Protein AF-A0A1M5GKL5-F1 (afdb_monomer_lite)

InterPro domains:
  IPR010982 Lambda repressor-like, DNA-binding domain superfamily [G3DSA:1.10.260.40] (1-125)

pLDDT: mean 84.44, std 16.19, range [43.72, 96.56]

Radius of gyration: 19.24 Å; chains: 1; bounding box: 27×35×68 Å

Organism: NCBI:txid1206085

Structure (mmCIF, N/CA/C/O backbone):
data_AF-A0A1M5GKL5-F1
#
_entry.id   AF-A0A1M5GKL5-F1
#
loop_
_atom_site.group_PDB
_atom_site.id
_atom_site.type_symbol
_atom_site.label_atom_id
_atom_site.label_alt_id
_atom_site.label_comp_id
_atom_site.label_asym_id
_atom_site.label_entity_id
_atom_site.label_seq_id
_atom_site.pdbx_PDB_ins_code
_atom_site.Cartn_x
_atom_site.Cartn_y
_atom_site.Cartn_z
_atom_site.occupancy
_atom_site.B_iso_or_equiv
_atom_site.auth_seq_id
_atom_site.auth_comp_id
_atom_site.auth_asym_id
_atom_site.auth_atom_id
_atom_site.pdbx_PDB_model_num
ATOM 1 N N . MET A 1 1 ? 6.954 12.426 14.383 1.00 71.94 1 MET A N 1
ATOM 2 C CA . MET A 1 1 ? 6.042 11.355 13.930 1.00 71.94 1 MET A CA 1
ATOM 3 C C . MET A 1 1 ? 6.285 11.203 12.430 1.00 71.94 1 MET A C 1
ATOM 5 O O . MET A 1 1 ? 6.638 12.202 11.818 1.00 71.94 1 MET A O 1
ATOM 9 N N . SER A 1 2 ? 6.278 9.993 11.863 1.00 92.00 2 SER A N 1
ATOM 10 C CA . SER A 1 2 ? 6.533 9.812 10.421 1.00 92.00 2 SER A CA 1
ATOM 11 C C . SER A 1 2 ? 5.285 10.185 9.609 1.00 92.00 2 SER A C 1
ATOM 13 O O . SER A 1 2 ? 4.167 10.043 10.110 1.00 92.00 2 SER A O 1
ATOM 15 N N . ALA A 1 3 ? 5.459 10.588 8.345 1.00 93.69 3 ALA A N 1
ATOM 16 C CA . ALA A 1 3 ? 4.332 10.850 7.442 1.00 93.69 3 ALA A CA 1
ATOM 17 C C . ALA A 1 3 ? 3.422 9.614 7.288 1.00 93.69 3 ALA A C 1
ATOM 19 O O . ALA A 1 3 ? 2.198 9.734 7.225 1.00 93.69 3 ALA A O 1
ATOM 20 N N . LEU A 1 4 ? 4.007 8.410 7.299 1.00 94.38 4 LEU A N 1
ATOM 21 C CA . LEU A 1 4 ? 3.264 7.152 7.290 1.00 94.38 4 LEU A CA 1
ATOM 22 C C . LEU A 1 4 ? 2.386 6.975 8.537 1.00 94.38 4 LEU A C 1
ATOM 24 O O . LEU A 1 4 ? 1.213 6.630 8.413 1.00 94.38 4 LEU A O 1
ATOM 28 N N . SER A 1 5 ? 2.916 7.223 9.734 1.00 94.81 5 SER A N 1
ATOM 29 C CA . SER A 1 5 ? 2.139 7.112 10.973 1.00 94.81 5 SER A CA 1
ATOM 30 C C . SER A 1 5 ? 1.031 8.146 11.073 1.00 94.81 5 SER A C 1
ATOM 32 O O . SER A 1 5 ? -0.045 7.830 11.581 1.00 94.81 5 SER A O 1
ATOM 34 N N . GLU A 1 6 ? 1.264 9.359 10.576 1.00 95.44 6 GLU A N 1
ATOM 35 C CA . GLU A 1 6 ? 0.239 10.401 10.497 1.00 95.44 6 GLU A CA 1
ATOM 36 C C . GLU A 1 6 ? -0.887 9.998 9.538 1.00 95.44 6 GLU A C 1
ATOM 38 O O . GLU A 1 6 ? -2.063 10.104 9.894 1.00 95.44 6 GLU A O 1
ATOM 43 N N . LEU A 1 7 ? -0.547 9.447 8.366 1.00 96.12 7 LEU A N 1
ATOM 44 C CA . LEU A 1 7 ? -1.520 8.919 7.407 1.00 96.12 7 LEU A CA 1
ATOM 45 C C . LEU A 1 7 ? -2.357 7.786 8.017 1.00 96.12 7 LEU A C 1
ATOM 47 O O . LEU A 1 7 ? -3.584 7.818 7.934 1.00 96.12 7 LEU A O 1
ATOM 51 N N . ILE A 1 8 ? -1.706 6.814 8.661 1.00 94.62 8 ILE A N 1
ATOM 52 C CA . ILE A 1 8 ? -2.373 5.684 9.326 1.00 94.62 8 ILE A CA 1
ATOM 53 C C . ILE A 1 8 ? -3.296 6.181 10.441 1.00 94.62 8 ILE A C 1
ATOM 55 O O . ILE A 1 8 ? -4.437 5.736 10.539 1.00 94.62 8 ILE A O 1
ATOM 59 N N . SER A 1 9 ? -2.828 7.114 11.271 1.00 93.56 9 SER A N 1
ATOM 60 C CA . SER A 1 9 ? -3.621 7.660 12.378 1.00 93.56 9 SER A CA 1
ATOM 61 C C . SER A 1 9 ? -4.829 8.448 11.875 1.00 93.56 9 SER A C 1
ATOM 63 O O . SER A 1 9 ? -5.907 8.340 12.448 1.00 93.56 9 SER A O 1
ATOM 65 N N . THR A 1 10 ? -4.667 9.191 10.778 1.00 93.88 10 THR A N 1
ATOM 66 C CA . THR A 1 10 ? -5.751 9.953 10.140 1.00 93.88 10 THR A CA 1
ATOM 67 C C . THR A 1 10 ? -6.798 9.033 9.510 1.00 93.88 10 THR A C 1
ATOM 69 O O . THR A 1 10 ? -7.992 9.304 9.600 1.00 93.88 10 THR A O 1
ATOM 72 N N . ALA A 1 11 ? -6.365 7.937 8.884 1.00 93.69 11 ALA A N 1
ATOM 73 C CA . ALA A 1 11 ? -7.255 6.953 8.273 1.00 93.69 11 ALA A CA 1
ATOM 74 C C . ALA A 1 11 ? -7.969 6.060 9.302 1.00 93.69 11 ALA A C 1
ATOM 76 O O . ALA A 1 11 ? -9.059 5.562 9.034 1.00 93.69 11 ALA A O 1
ATOM 77 N N . ASN A 1 12 ? -7.392 5.875 10.493 1.00 93.38 12 ASN A N 1
ATOM 78 C CA . ASN A 1 12 ? -7.986 5.104 11.584 1.00 93.38 12 ASN A CA 1
ATOM 79 C C . ASN A 1 12 ? -9.091 5.891 12.320 1.00 93.38 12 ASN A C 1
ATOM 81 O O . ASN A 1 12 ? -8.994 6.168 13.518 1.00 93.38 12 ASN A O 1
ATOM 85 N N . THR A 1 13 ? -10.148 6.259 11.597 1.00 89.38 13 THR A N 1
ATOM 86 C CA . THR A 1 13 ? -11.281 7.059 12.098 1.00 89.38 13 THR A CA 1
ATOM 87 C C . THR A 1 13 ? -12.023 6.384 13.252 1.00 89.38 13 THR A C 1
ATOM 89 O O . THR A 1 13 ? -12.477 7.057 14.174 1.00 89.38 13 THR A O 1
ATOM 92 N N . GLU A 1 14 ? -12.083 5.052 13.246 1.00 89.19 14 GLU A N 1
ATOM 93 C CA . GLU A 1 14 ? -12.696 4.232 14.298 1.00 89.19 14 GLU A CA 1
ATOM 94 C C . GLU A 1 14 ? -11.803 4.055 15.542 1.00 89.19 14 GLU A C 1
ATOM 96 O O . GLU A 1 14 ? -12.184 3.352 16.478 1.00 89.19 14 GLU A O 1
ATOM 101 N N . GLN A 1 15 ? -10.610 4.666 15.568 1.00 90.44 15 GLN A N 1
ATOM 102 C CA . GLN A 1 15 ? -9.630 4.535 16.653 1.00 90.44 15 GLN A CA 1
ATOM 103 C C . GLN A 1 15 ? -9.350 3.074 17.031 1.00 90.44 15 GLN A C 1
ATOM 105 O O . GLN A 1 15 ? -9.199 2.714 18.204 1.00 90.44 15 GLN A O 1
ATOM 110 N N . LEU A 1 16 ? -9.263 2.206 16.020 1.00 92.00 16 LEU A N 1
ATOM 111 C CA . LEU A 1 16 ? -8.990 0.794 16.214 1.00 92.00 16 LEU A CA 1
ATOM 112 C C . LEU A 1 16 ? -7.676 0.612 16.970 1.00 92.00 16 LEU A C 1
ATOM 114 O O . LEU A 1 16 ? -6.641 1.191 16.628 1.00 92.00 16 LEU A O 1
ATOM 118 N N . SER A 1 17 ? -7.715 -0.248 17.986 1.00 95.25 17 SER A N 1
ATOM 119 C CA . SER A 1 17 ? -6.511 -0.645 18.705 1.00 95.25 17 SER A CA 1
ATOM 120 C C . SER A 1 17 ? -5.569 -1.438 17.793 1.00 95.25 17 SER A C 1
ATOM 122 O O . SER A 1 17 ? -6.003 -2.112 16.856 1.00 95.25 17 SER A O 1
ATOM 124 N N . ALA A 1 18 ? -4.277 -1.465 18.128 1.00 94.44 18 ALA A N 1
ATOM 125 C CA . ALA A 1 18 ? -3.299 -2.291 17.417 1.00 94.44 18 ALA A CA 1
ATOM 126 C C . ALA A 1 18 ? -3.698 -3.781 17.359 1.00 94.44 18 ALA A C 1
ATOM 128 O O . ALA A 1 18 ? -3.473 -4.455 16.354 1.00 94.44 18 ALA A O 1
ATOM 129 N N . ARG A 1 19 ? -4.339 -4.292 18.421 1.00 95.56 19 ARG A N 1
ATOM 130 C CA . ARG A 1 19 ? -4.871 -5.664 18.467 1.00 95.56 19 ARG A CA 1
ATOM 131 C C . ARG A 1 19 ? -6.046 -5.845 17.509 1.00 95.56 19 ARG A C 1
ATOM 133 O O . ARG A 1 19 ? -6.119 -6.868 16.837 1.00 95.56 19 ARG A O 1
ATOM 140 N N . SER A 1 20 ? -6.934 -4.855 17.426 1.00 96.25 20 SER A N 1
ATOM 141 C CA . SER A 1 20 ? -8.070 -4.865 16.499 1.00 96.25 20 SER A CA 1
ATOM 142 C C . SER A 1 20 ? -7.596 -4.859 15.046 1.00 96.25 20 SER A C 1
ATOM 144 O O . SER A 1 20 ? -8.054 -5.687 14.265 1.00 96.25 20 SER A O 1
ATOM 146 N N . ILE A 1 21 ? -6.625 -4.004 14.708 1.00 95.25 21 ILE A N 1
ATOM 147 C CA . ILE A 1 21 ? -6.021 -3.933 13.367 1.00 95.25 21 ILE A CA 1
ATOM 148 C C . ILE A 1 21 ? -5.343 -5.256 13.005 1.00 95.25 21 ILE A C 1
ATOM 150 O O . ILE A 1 21 ? -5.601 -5.812 11.942 1.00 95.25 21 ILE A O 1
ATOM 154 N N . SER A 1 22 ? -4.524 -5.802 13.906 1.00 96.50 22 SER A N 1
ATOM 155 C CA . SER A 1 22 ? -3.857 -7.091 13.693 1.00 96.50 22 SER A CA 1
ATOM 156 C C . SER A 1 22 ? -4.859 -8.227 13.475 1.00 96.50 22 SER A C 1
ATOM 158 O O . SER A 1 22 ? -4.730 -8.985 12.515 1.00 96.50 22 SER A O 1
ATOM 160 N N . ARG A 1 23 ? -5.909 -8.312 14.299 1.00 96.56 23 ARG A N 1
ATOM 161 C CA . ARG A 1 23 ? -6.963 -9.321 14.139 1.00 96.56 23 ARG A CA 1
ATOM 162 C C . ARG A 1 23 ? -7.702 -9.156 12.810 1.00 96.56 23 ARG A C 1
ATOM 164 O O . ARG A 1 23 ? -7.958 -10.141 12.124 1.00 96.56 23 ARG A O 1
ATOM 171 N N . ALA A 1 24 ? -8.033 -7.922 12.440 1.00 95.75 24 ALA A N 1
ATOM 172 C CA . ALA A 1 24 ? -8.698 -7.601 11.182 1.00 95.75 24 ALA A CA 1
ATOM 173 C C . ALA A 1 24 ? -7.836 -7.959 9.959 1.00 95.75 24 ALA A C 1
ATOM 175 O O . ALA A 1 24 ? -8.377 -8.419 8.953 1.00 95.75 24 ALA A O 1
ATOM 176 N N . ALA A 1 25 ? -6.515 -7.793 10.055 1.00 95.62 25 ALA A N 1
ATOM 177 C CA . ALA A 1 25 ? -5.556 -8.196 9.031 1.00 95.62 25 ALA A CA 1
ATOM 178 C C . ALA A 1 25 ? -5.470 -9.727 8.912 1.00 95.62 25 ALA A C 1
ATOM 180 O O . ALA A 1 25 ? -5.548 -10.265 7.810 1.00 95.62 25 ALA A O 1
ATOM 181 N N . GLN A 1 26 ? -5.389 -10.437 10.041 1.00 95.69 26 GLN A N 1
ATOM 182 C CA . GLN A 1 26 ? -5.344 -11.904 10.079 1.00 95.69 26 GLN A CA 1
ATOM 183 C C . GLN A 1 26 ? -6.611 -12.543 9.506 1.00 95.69 26 GLN A C 1
ATOM 185 O O . GLN A 1 26 ? -6.520 -13.493 8.732 1.00 95.69 26 GLN A O 1
ATOM 190 N N . LEU A 1 27 ? -7.790 -11.986 9.809 1.00 94.75 27 LEU A N 1
ATOM 191 C CA . LEU A 1 27 ? -9.060 -12.428 9.216 1.00 94.75 27 LEU A CA 1
ATOM 192 C C . LEU A 1 27 ? -9.093 -12.271 7.687 1.00 94.75 27 LEU A C 1
ATOM 194 O O . LEU A 1 27 ? -9.810 -13.005 7.016 1.00 94.75 27 LEU A O 1
ATOM 198 N N . ARG A 1 28 ? -8.304 -11.339 7.142 1.00 94.62 28 ARG A N 1
ATOM 199 C CA . ARG A 1 28 ? -8.133 -11.106 5.701 1.00 94.62 28 ARG A CA 1
ATOM 200 C C . ARG A 1 28 ? -6.950 -11.881 5.096 1.00 94.62 28 ARG A C 1
ATOM 202 O O . ARG A 1 28 ? -6.649 -11.700 3.924 1.00 94.62 28 ARG A O 1
ATOM 209 N N . GLY A 1 29 ? -6.290 -12.753 5.865 1.00 93.50 29 GLY A N 1
ATOM 210 C CA . GLY A 1 29 ? -5.191 -13.603 5.392 1.00 93.50 29 GLY A CA 1
ATOM 211 C C . GLY A 1 29 ? -3.787 -12.998 5.506 1.00 93.50 29 GLY A C 1
ATOM 212 O O . GLY A 1 29 ? -2.838 -13.580 4.983 1.00 93.50 29 GLY A O 1
ATOM 213 N N . HIS A 1 30 ? -3.624 -11.866 6.197 1.00 94.62 30 HIS A N 1
ATOM 214 C CA . HIS A 1 30 ? -2.321 -11.217 6.392 1.00 94.62 30 HIS A CA 1
ATOM 215 C C . HIS A 1 30 ? -1.643 -11.630 7.702 1.00 94.62 30 HIS A C 1
ATOM 217 O O . HIS A 1 30 ? -2.293 -11.837 8.724 1.00 94.62 30 HIS A O 1
ATOM 223 N N . THR A 1 31 ? -0.310 -11.654 7.725 1.00 91.81 31 THR A N 1
ATOM 224 C CA . THR A 1 31 ? 0.494 -12.032 8.906 1.00 91.81 31 THR A CA 1
ATOM 225 C C . THR A 1 31 ? 0.908 -10.831 9.771 1.00 91.81 31 THR A C 1
ATOM 227 O O . THR A 1 31 ? 2.022 -10.785 10.292 1.00 91.81 31 THR A O 1
ATOM 230 N N . LEU A 1 32 ? 0.041 -9.823 9.918 1.00 92.62 32 LEU A N 1
ATOM 231 C CA . LEU A 1 32 ? 0.346 -8.616 10.695 1.00 92.62 32 LEU A CA 1
ATOM 232 C C . LEU A 1 32 ? 0.202 -8.864 12.207 1.00 92.62 32 LEU A C 1
ATOM 234 O O . LEU A 1 32 ? -0.895 -9.114 12.715 1.00 92.62 32 LEU A O 1
ATOM 238 N N . ASN A 1 33 ? 1.307 -8.744 12.946 1.00 92.38 33 ASN A N 1
ATOM 239 C CA . ASN A 1 33 ? 1.316 -8.841 14.408 1.00 92.38 33 ASN A CA 1
ATOM 240 C C . ASN A 1 33 ? 0.857 -7.523 15.069 1.00 92.38 33 ASN A C 1
ATOM 242 O O . ASN A 1 33 ? 1.108 -6.428 14.562 1.00 92.38 33 ASN A O 1
ATOM 246 N N . HIS A 1 34 ? 0.226 -7.627 16.239 1.00 93.75 34 HIS A N 1
ATOM 247 C CA . HIS A 1 34 ? -0.217 -6.500 17.055 1.00 93.75 34 HIS A CA 1
ATOM 248 C C . HIS A 1 34 ? 0.930 -5.579 17.488 1.00 93.75 34 HIS A C 1
ATOM 250 O O . HIS A 1 34 ? 0.736 -4.366 17.516 1.00 93.75 34 HIS A O 1
ATOM 256 N N . ASP A 1 35 ? 2.118 -6.113 17.796 1.00 95.12 35 ASP A N 1
ATOM 257 C CA . ASP A 1 35 ? 3.264 -5.272 18.162 1.00 95.12 35 ASP A CA 1
ATOM 258 C C . ASP A 1 35 ? 3.739 -4.435 16.966 1.00 95.12 35 ASP A C 1
ATOM 260 O O . ASP A 1 35 ? 3.941 -3.227 17.088 1.00 95.12 35 ASP A O 1
ATOM 264 N N . THR A 1 36 ? 3.796 -5.045 15.778 1.00 93.94 36 THR A N 1
ATOM 265 C CA . THR A 1 36 ? 4.065 -4.341 14.520 1.00 93.94 36 THR A CA 1
ATOM 266 C C . THR A 1 36 ? 3.039 -3.231 14.307 1.00 93.94 36 THR A C 1
ATOM 268 O O . THR A 1 36 ? 3.426 -2.069 14.212 1.00 93.94 36 THR A O 1
ATOM 271 N N . ALA A 1 37 ? 1.738 -3.539 14.342 1.00 94.00 37 ALA A N 1
ATOM 272 C CA . ALA A 1 37 ? 0.675 -2.536 14.229 1.00 94.00 37 ALA A CA 1
ATOM 273 C C . ALA A 1 37 ? 0.815 -1.393 15.259 1.00 94.00 37 ALA A C 1
ATOM 275 O O . ALA A 1 37 ? 0.654 -0.222 14.913 1.00 94.00 37 ALA A O 1
ATOM 276 N N . ALA A 1 38 ? 1.189 -1.697 16.506 1.00 95.06 38 ALA A N 1
ATOM 277 C CA . ALA A 1 38 ? 1.402 -0.690 17.544 1.00 95.06 38 ALA A CA 1
ATOM 278 C C . ALA A 1 38 ? 2.604 0.224 17.252 1.00 95.06 38 ALA A C 1
ATOM 280 O O . ALA A 1 38 ? 2.556 1.418 17.553 1.00 95.06 38 ALA A O 1
ATOM 281 N N . ARG A 1 39 ? 3.687 -0.299 16.662 1.00 94.88 39 ARG A N 1
ATOM 282 C CA . ARG A 1 39 ? 4.825 0.525 16.215 1.00 94.88 39 ARG A CA 1
ATOM 283 C C . ARG A 1 39 ? 4.414 1.496 15.111 1.00 94.88 39 ARG A C 1
ATOM 285 O O . ARG A 1 39 ? 4.810 2.658 15.179 1.00 94.88 39 ARG A O 1
ATOM 292 N N . TYR A 1 40 ? 3.584 1.060 14.160 1.00 94.56 40 TYR A N 1
ATOM 293 C CA . TYR A 1 40 ? 3.078 1.927 13.088 1.00 94.56 40 TYR A CA 1
ATOM 294 C C . TYR A 1 40 ? 2.162 3.035 13.597 1.00 94.56 40 TYR A C 1
ATOM 296 O O . TYR A 1 40 ? 2.327 4.180 13.192 1.00 94.56 40 TYR A O 1
ATOM 304 N N . LEU A 1 41 ? 1.265 2.738 14.538 1.00 93.25 41 LEU A N 1
ATOM 305 C CA . LEU A 1 41 ? 0.404 3.762 15.143 1.00 93.25 41 LEU A CA 1
ATOM 306 C C . LEU A 1 41 ? 1.194 4.812 15.941 1.00 93.25 41 LEU A C 1
ATOM 308 O O . LEU A 1 41 ? 0.780 5.961 16.026 1.00 93.25 41 LEU A O 1
ATOM 312 N N . ARG A 1 42 ? 2.334 4.435 16.532 1.00 92.00 42 ARG A N 1
ATOM 313 C CA . ARG A 1 42 ? 3.148 5.326 17.380 1.00 92.00 42 ARG A CA 1
ATOM 314 C C . ARG A 1 42 ? 4.309 6.011 16.650 1.00 92.00 42 ARG A C 1
ATOM 316 O O . ARG A 1 42 ? 5.010 6.804 17.270 1.00 92.00 42 ARG A O 1
ATOM 323 N N . GLY A 1 43 ? 4.561 5.701 15.377 1.00 91.81 43 GLY A N 1
ATOM 324 C CA . GLY A 1 43 ? 5.721 6.240 14.649 1.00 91.81 43 GLY A CA 1
ATOM 325 C C . GLY A 1 43 ? 7.067 5.651 15.045 1.00 91.81 43 GLY A C 1
ATOM 326 O O . GLY A 1 43 ? 8.092 6.256 14.759 1.00 91.81 43 GLY A O 1
ATOM 327 N N . ALA A 1 44 ? 7.074 4.476 15.676 1.00 90.31 44 ALA A N 1
ATOM 328 C CA . ALA A 1 44 ? 8.283 3.760 16.090 1.00 90.31 44 ALA A CA 1
ATOM 329 C C . ALA A 1 44 ? 8.642 2.612 15.125 1.00 90.31 44 ALA A C 1
ATOM 331 O O . ALA A 1 44 ? 9.199 1.592 15.534 1.00 90.31 44 ALA A O 1
ATOM 332 N N . HIS A 1 45 ? 8.246 2.727 13.857 1.00 88.38 45 HIS A N 1
ATOM 333 C CA . HIS A 1 45 ? 8.520 1.734 12.824 1.00 88.38 45 HIS A CA 1
ATOM 334 C C . HIS A 1 45 ? 9.763 2.129 12.010 1.00 88.38 45 HIS A C 1
ATOM 336 O O . HIS A 1 45 ? 10.053 3.311 11.842 1.00 88.38 45 HIS A O 1
ATOM 342 N N . GLY A 1 46 ? 10.496 1.134 11.505 1.00 88.69 46 GLY A N 1
ATOM 343 C CA . GLY A 1 46 ? 11.557 1.350 10.518 1.00 88.69 46 GLY A CA 1
ATOM 344 C C . GLY A 1 46 ? 10.994 1.458 9.099 1.00 88.69 46 GLY A C 1
ATOM 345 O O . GLY A 1 46 ? 9.822 1.800 8.910 1.00 88.69 46 GLY A O 1
ATOM 346 N N . THR A 1 47 ? 11.814 1.112 8.105 1.00 88.06 47 THR A N 1
ATOM 347 C CA . THR A 1 47 ? 11.367 0.976 6.714 1.00 88.06 47 THR A CA 1
ATOM 348 C C . THR A 1 47 ? 10.325 -0.144 6.610 1.00 88.06 47 THR A C 1
ATOM 350 O O . THR A 1 47 ? 10.631 -1.278 6.992 1.00 88.06 47 THR A O 1
ATOM 353 N N . PRO A 1 48 ? 9.102 0.146 6.134 1.00 90.38 48 PRO A N 1
ATOM 354 C CA . PRO A 1 48 ? 8.063 -0.863 6.011 1.00 90.38 48 PRO A CA 1
ATOM 355 C C . PRO A 1 48 ? 8.369 -1.871 4.909 1.00 90.38 48 PRO A C 1
ATOM 357 O O . PRO A 1 48 ? 8.884 -1.514 3.850 1.00 90.38 48 PRO A O 1
ATOM 360 N N . ASP A 1 49 ? 7.996 -3.126 5.147 1.00 89.69 49 ASP A N 1
ATOM 361 C CA . ASP A 1 49 ? 7.938 -4.136 4.101 1.00 89.69 49 ASP A CA 1
ATOM 362 C C . ASP A 1 49 ? 6.584 -4.100 3.377 1.00 89.69 49 ASP A C 1
ATOM 364 O O . ASP A 1 49 ? 5.568 -3.609 3.880 1.00 89.69 49 ASP A O 1
ATOM 368 N N . GLU A 1 50 ? 6.571 -4.648 2.166 1.00 89.12 50 GLU A N 1
ATOM 369 C CA . GLU A 1 50 ? 5.389 -4.642 1.306 1.00 89.12 50 GLU A CA 1
ATOM 370 C C . GLU A 1 50 ? 4.197 -5.374 1.938 1.00 89.12 50 GLU A C 1
ATOM 372 O O . GLU A 1 50 ? 3.051 -4.944 1.809 1.00 89.12 50 GLU A O 1
ATOM 377 N N . ALA A 1 51 ? 4.465 -6.475 2.643 1.00 91.62 51 ALA A N 1
ATOM 378 C CA . ALA A 1 51 ? 3.435 -7.274 3.293 1.00 91.62 51 ALA A CA 1
ATOM 379 C C . ALA A 1 51 ? 2.707 -6.478 4.386 1.00 91.62 51 ALA A C 1
ATOM 381 O O . ALA A 1 51 ? 1.478 -6.528 4.462 1.00 91.62 51 ALA A O 1
ATOM 382 N N . THR A 1 52 ? 3.434 -5.699 5.194 1.00 94.75 52 THR A N 1
ATOM 383 C CA . THR A 1 52 ? 2.811 -4.843 6.209 1.00 94.75 52 THR A CA 1
ATOM 384 C C . THR A 1 52 ? 1.984 -3.731 5.574 1.00 94.75 52 THR A C 1
ATOM 386 O O . THR A 1 52 ? 0.871 -3.477 6.035 1.00 94.75 52 THR A O 1
ATOM 389 N N . LEU A 1 53 ? 2.474 -3.092 4.505 1.00 94.81 53 LEU A N 1
ATOM 390 C CA . LEU A 1 53 ? 1.712 -2.041 3.823 1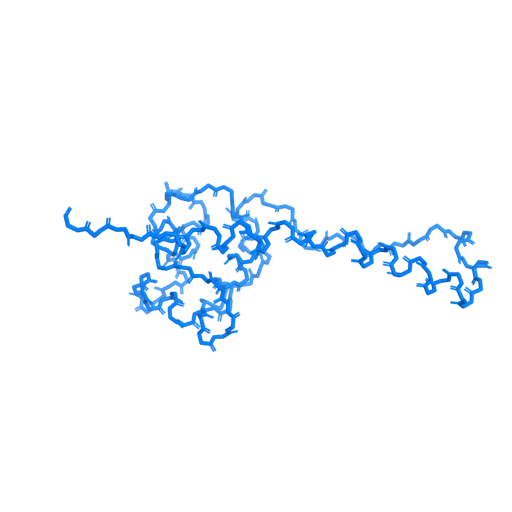.00 94.81 53 LEU A CA 1
ATOM 391 C C . LEU A 1 53 ? 0.411 -2.577 3.221 1.00 94.81 53 LEU A C 1
ATOM 393 O O . LEU A 1 53 ? -0.628 -1.947 3.393 1.00 94.81 53 LEU A O 1
ATOM 397 N N . ARG A 1 54 ? 0.432 -3.767 2.611 1.00 95.06 54 ARG A N 1
ATOM 398 C CA . ARG A 1 54 ? -0.786 -4.419 2.099 1.00 95.06 54 ARG A CA 1
ATOM 399 C C . ARG A 1 54 ? -1.780 -4.738 3.208 1.00 95.06 54 ARG A C 1
ATOM 401 O O . ARG A 1 54 ? -2.963 -4.454 3.066 1.00 95.06 54 ARG A O 1
ATOM 408 N N . ALA A 1 55 ? -1.302 -5.257 4.337 1.00 96.12 55 ALA A N 1
ATOM 409 C CA . ALA A 1 55 ? -2.161 -5.529 5.483 1.00 96.12 55 ALA A CA 1
ATOM 410 C C . ALA A 1 55 ? -2.829 -4.250 6.023 1.00 96.12 55 ALA A C 1
ATOM 412 O O . ALA A 1 55 ? -4.009 -4.264 6.366 1.00 96.12 55 ALA A O 1
ATOM 413 N N . LEU A 1 56 ? -2.084 -3.142 6.089 1.00 95.06 56 LEU A N 1
ATOM 414 C CA . LEU A 1 56 ? -2.607 -1.844 6.522 1.00 95.06 56 LEU A CA 1
ATOM 415 C C . LEU A 1 56 ? -3.578 -1.245 5.497 1.00 95.06 56 LEU A C 1
ATOM 417 O O . LEU A 1 56 ? -4.620 -0.734 5.900 1.00 95.06 56 LEU A O 1
ATOM 421 N N . SER A 1 57 ? -3.269 -1.355 4.203 1.00 95.69 57 SER A N 1
ATOM 422 C CA . SER A 1 57 ? -4.148 -0.968 3.091 1.00 95.69 57 SER A CA 1
ATOM 423 C C . SER A 1 57 ? -5.501 -1.663 3.200 1.00 95.69 57 SER A C 1
ATOM 425 O O . SER A 1 57 ? -6.530 -1.000 3.230 1.00 95.69 57 SER A O 1
ATOM 427 N N . ASP A 1 58 ? -5.503 -2.987 3.347 1.00 95.12 58 ASP A N 1
ATOM 428 C CA . ASP A 1 58 ? -6.729 -3.790 3.355 1.00 95.12 58 ASP A CA 1
ATOM 429 C C . ASP A 1 58 ? -7.587 -3.601 4.616 1.00 95.12 58 ASP A C 1
ATOM 431 O O . ASP A 1 58 ? -8.798 -3.835 4.595 1.00 95.12 58 ASP A O 1
ATOM 435 N N . VAL A 1 59 ? -6.969 -3.237 5.744 1.00 95.81 59 VAL A N 1
ATOM 436 C CA . VAL A 1 59 ? -7.685 -3.030 7.012 1.00 95.81 59 VAL A CA 1
ATOM 437 C C . VAL A 1 59 ? -8.210 -1.608 7.150 1.00 95.81 59 VAL A C 1
ATOM 439 O O . VAL A 1 59 ? -9.322 -1.436 7.639 1.00 95.81 59 VAL A O 1
ATOM 442 N N . LEU A 1 60 ? -7.413 -0.611 6.762 1.00 95.19 60 LEU A N 1
ATOM 443 C CA . LEU A 1 60 ? -7.717 0.810 6.960 1.00 95.19 60 LEU A CA 1
ATOM 444 C C . LEU A 1 60 ? -8.224 1.498 5.686 1.00 95.19 60 LEU A C 1
ATOM 446 O O . LEU A 1 60 ? -8.421 2.709 5.693 1.00 95.19 60 LEU A O 1
ATOM 450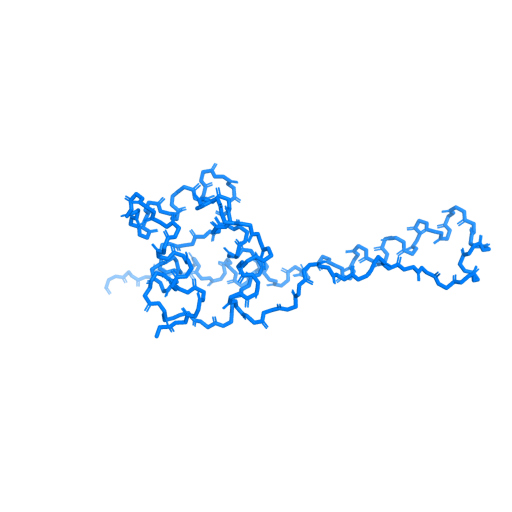 N N . ASP A 1 61 ? -8.399 0.736 4.605 1.00 94.56 61 ASP A N 1
ATOM 451 C CA . ASP A 1 61 ? -8.851 1.206 3.292 1.00 94.56 61 ASP A CA 1
ATOM 452 C C . ASP A 1 61 ? -7.998 2.369 2.744 1.00 94.56 61 ASP A C 1
ATOM 454 O O . ASP A 1 61 ? -8.482 3.361 2.197 1.00 94.56 61 ASP A O 1
ATOM 458 N N . ILE A 1 62 ? -6.676 2.267 2.933 1.00 94.50 62 ILE A N 1
ATOM 459 C CA . ILE A 1 62 ? -5.709 3.268 2.468 1.00 94.50 62 ILE A CA 1
ATOM 460 C C . ILE A 1 62 ? -5.081 2.766 1.169 1.00 94.50 62 ILE A C 1
ATOM 462 O O . ILE A 1 62 ? -4.423 1.729 1.194 1.00 94.50 62 ILE A O 1
ATOM 466 N N . PRO A 1 63 ? -5.155 3.513 0.053 1.00 93.12 63 PRO A N 1
ATOM 467 C CA . PRO A 1 63 ? -4.500 3.101 -1.181 1.00 93.12 63 PRO A CA 1
ATOM 468 C C . PRO A 1 63 ? -2.991 2.873 -0.994 1.00 93.12 63 PRO A C 1
ATOM 470 O O . PRO A 1 63 ? -2.288 3.743 -0.467 1.00 93.12 63 PRO A O 1
ATOM 473 N N . MET A 1 64 ? -2.478 1.747 -1.503 1.00 92.62 64 MET A N 1
ATOM 474 C CA . MET A 1 64 ? -1.052 1.379 -1.437 1.00 92.62 64 MET A CA 1
ATOM 475 C C . MET A 1 64 ? -0.111 2.477 -1.945 1.00 92.62 64 MET A C 1
ATOM 477 O O . MET A 1 64 ? 0.953 2.705 -1.369 1.00 92.62 64 MET A O 1
ATOM 481 N N . SER A 1 65 ? -0.516 3.216 -2.979 1.00 90.81 65 SER A N 1
ATOM 482 C CA . SER A 1 65 ? 0.243 4.355 -3.505 1.00 90.81 65 SER A CA 1
ATOM 483 C C . SER A 1 65 ? 0.475 5.449 -2.458 1.00 90.81 65 SER A C 1
ATOM 485 O O . SER A 1 65 ? 1.571 6.006 -2.392 1.00 90.81 65 SER A O 1
ATOM 487 N N . ARG A 1 66 ? -0.517 5.728 -1.601 1.00 94.31 66 ARG A N 1
ATOM 488 C CA . ARG A 1 66 ? -0.401 6.722 -0.522 1.00 94.31 66 ARG A CA 1
ATOM 489 C C . ARG A 1 66 ? 0.481 6.210 0.607 1.00 94.31 66 ARG A C 1
ATOM 491 O O . ARG A 1 66 ? 1.296 6.975 1.110 1.00 94.31 66 ARG A O 1
ATOM 498 N N . LEU A 1 67 ? 0.355 4.931 0.965 1.00 94.12 67 LEU A N 1
ATOM 499 C CA . LEU A 1 67 ? 1.211 4.300 1.972 1.00 94.12 67 LEU A CA 1
ATOM 500 C C . LEU A 1 67 ? 2.681 4.312 1.544 1.00 94.12 67 LEU A C 1
ATOM 502 O O . LEU A 1 67 ? 3.537 4.718 2.322 1.00 94.12 67 LEU A O 1
ATOM 506 N N . ARG A 1 68 ? 2.972 3.938 0.293 1.00 91.94 68 ARG A N 1
ATOM 507 C CA . ARG A 1 68 ? 4.330 3.978 -0.267 1.00 91.94 68 ARG A CA 1
ATOM 508 C C . ARG A 1 68 ? 4.883 5.395 -0.324 1.00 91.94 68 ARG A C 1
ATOM 510 O O . ARG A 1 68 ? 5.996 5.609 0.136 1.00 91.94 68 ARG A O 1
ATOM 517 N N . ALA A 1 69 ? 4.101 6.362 -0.808 1.00 92.19 69 ALA A N 1
ATOM 518 C CA . ALA A 1 69 ? 4.522 7.761 -0.842 1.00 92.19 69 ALA A CA 1
ATOM 519 C C . ALA A 1 69 ? 4.831 8.303 0.565 1.00 92.19 69 ALA A C 1
ATOM 521 O O . ALA A 1 69 ? 5.861 8.937 0.766 1.00 92.19 69 ALA A O 1
ATOM 522 N N . ALA A 1 70 ? 3.983 8.001 1.553 1.00 93.50 70 ALA A N 1
ATOM 523 C CA . ALA A 1 70 ? 4.192 8.406 2.945 1.00 93.50 70 ALA A CA 1
ATOM 524 C C . ALA A 1 70 ? 5.359 7.669 3.630 1.00 93.50 70 ALA A C 1
ATOM 526 O O . ALA A 1 70 ? 5.886 8.141 4.636 1.00 93.50 70 ALA A O 1
ATOM 527 N N . ALA A 1 71 ? 5.752 6.514 3.092 1.00 92.69 71 ALA A N 1
ATOM 528 C CA . ALA A 1 71 ? 6.918 5.742 3.503 1.00 92.69 71 ALA A CA 1
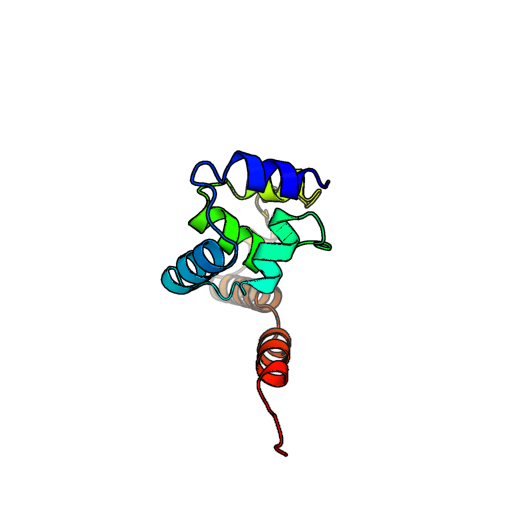ATOM 529 C C . ALA A 1 71 ? 8.187 6.069 2.693 1.00 92.69 71 ALA A C 1
ATOM 531 O O . ALA A 1 71 ? 9.187 5.374 2.863 1.00 92.69 71 ALA A O 1
ATOM 532 N N . GLU A 1 72 ? 8.140 7.064 1.796 1.00 91.31 72 GLU A N 1
ATOM 533 C CA . GLU A 1 72 ? 9.227 7.412 0.865 1.00 91.31 72 GLU A CA 1
ATOM 534 C C . GLU A 1 72 ? 9.702 6.221 0.004 1.00 91.31 72 GLU A C 1
ATOM 536 O O . GLU A 1 72 ? 10.849 6.146 -0.434 1.00 91.31 72 GLU A O 1
ATOM 541 N N . LEU A 1 73 ? 8.803 5.268 -0.258 1.00 87.56 73 LEU A N 1
ATOM 542 C CA . LEU A 1 73 ? 9.064 4.119 -1.114 1.00 87.56 73 LEU A CA 1
ATOM 543 C C . LEU A 1 73 ? 8.764 4.445 -2.582 1.00 87.56 73 LEU A C 1
ATOM 545 O O . LEU A 1 73 ? 7.838 5.211 -2.870 1.00 87.56 73 LEU A O 1
ATOM 549 N N . PRO A 1 74 ? 9.467 3.798 -3.532 1.00 80.38 74 PRO A N 1
ATOM 550 C CA . PRO A 1 74 ? 9.136 3.892 -4.946 1.00 80.38 74 PRO A CA 1
ATOM 551 C C . PRO A 1 74 ? 7.658 3.574 -5.197 1.00 80.38 74 PRO A C 1
ATOM 553 O O . PRO A 1 74 ? 7.109 2.600 -4.659 1.00 80.38 74 PRO A O 1
ATOM 556 N N . SER A 1 75 ? 7.015 4.401 -6.021 1.00 68.94 75 SER A N 1
ATOM 557 C CA . SER A 1 75 ? 5.630 4.193 -6.437 1.00 68.94 75 SER A CA 1
ATOM 558 C C . SER A 1 75 ? 5.480 2.876 -7.195 1.00 68.94 75 SER A C 1
ATOM 560 O O . SER A 1 75 ? 6.354 2.514 -7.978 1.00 68.94 75 SER A O 1
ATOM 562 N N . GLU A 1 76 ? 4.332 2.209 -7.047 1.00 65.06 76 GLU A N 1
ATOM 563 C CA . GLU A 1 76 ? 3.990 1.010 -7.839 1.00 65.06 76 GLU A CA 1
ATOM 564 C C . GLU A 1 76 ? 3.960 1.272 -9.347 1.00 65.06 76 GLU A C 1
ATOM 566 O O . GLU A 1 76 ? 4.090 0.334 -10.129 1.00 65.06 76 GLU A O 1
ATOM 571 N N . SER A 1 77 ? 3.840 2.545 -9.748 1.00 56.94 77 SER A N 1
ATOM 572 C CA . SER A 1 77 ? 4.074 3.027 -11.109 1.00 56.94 77 SER A CA 1
ATOM 573 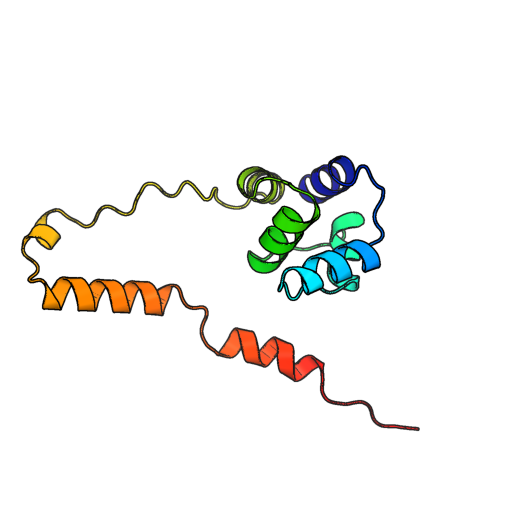C C . SER A 1 77 ? 5.547 2.849 -11.488 1.00 56.94 77 SER A C 1
ATOM 575 O O . SER A 1 77 ? 6.301 3.807 -11.645 1.00 56.94 77 SER A O 1
ATOM 577 N N . THR A 1 78 ? 5.956 1.599 -11.642 1.00 57.25 78 THR A N 1
ATOM 578 C CA . THR A 1 78 ? 7.036 1.267 -12.555 1.00 57.25 78 THR A CA 1
ATOM 579 C C . THR A 1 78 ? 6.409 1.364 -13.937 1.00 57.25 78 THR A C 1
ATOM 581 O O . THR A 1 78 ? 5.334 0.805 -14.165 1.00 57.25 78 THR A O 1
ATOM 584 N N . GLU A 1 79 ? 7.026 2.114 -14.843 1.00 64.44 79 GLU A N 1
ATOM 585 C CA . GLU A 1 79 ? 6.651 2.070 -16.255 1.00 64.44 79 GLU A CA 1
ATOM 586 C C . GLU A 1 79 ? 6.523 0.595 -16.691 1.00 64.44 79 GLU A C 1
ATOM 588 O O . GLU A 1 79 ? 7.362 -0.217 -16.273 1.00 64.44 79 GLU A O 1
ATOM 593 N N . PRO A 1 80 ? 5.470 0.203 -17.443 1.00 73.19 80 PRO A N 1
ATOM 594 C CA . PRO A 1 80 ? 5.284 -1.188 -17.828 1.00 73.19 80 PRO A CA 1
ATOM 595 C C . PRO A 1 80 ? 6.569 -1.733 -18.442 1.00 73.19 80 PRO A C 1
ATOM 597 O O . PRO A 1 80 ? 7.078 -1.167 -19.413 1.00 73.19 80 PRO A O 1
ATOM 600 N N . TYR A 1 81 ? 7.100 -2.821 -17.874 1.00 78.19 81 TYR A N 1
ATOM 601 C CA . TYR A 1 81 ? 8.306 -3.438 -18.410 1.00 78.19 81 TYR A CA 1
ATOM 602 C C . TYR A 1 81 ? 8.053 -3.823 -19.866 1.00 78.19 81 TYR A C 1
ATOM 604 O O . TYR A 1 81 ? 7.294 -4.747 -20.169 1.00 78.19 81 TYR A O 1
ATOM 612 N N . THR A 1 82 ? 8.687 -3.079 -20.763 1.00 84.25 82 THR A N 1
ATOM 613 C CA . THR A 1 82 ? 8.609 -3.317 -22.194 1.00 84.25 82 THR A CA 1
ATOM 614 C C . THR A 1 82 ? 9.878 -4.060 -22.586 1.00 84.25 82 THR A C 1
ATOM 616 O O . THR A 1 82 ? 10.968 -3.489 -22.487 1.00 84.25 82 THR A O 1
ATOM 619 N N . PRO A 1 83 ? 9.786 -5.341 -22.984 1.00 84.56 83 PRO A N 1
ATOM 620 C CA . PRO A 1 83 ? 10.963 -6.081 -23.401 1.00 84.56 83 PRO A CA 1
ATOM 621 C C . PRO A 1 83 ? 11.562 -5.438 -24.663 1.00 84.56 83 PRO A C 1
ATOM 623 O O . PRO A 1 83 ? 10.830 -4.828 -25.451 1.00 84.56 83 PRO A O 1
ATOM 626 N N . PRO A 1 84 ? 12.878 -5.586 -24.886 1.00 89.69 84 PRO A N 1
ATOM 627 C CA . PRO A 1 84 ? 13.530 -5.013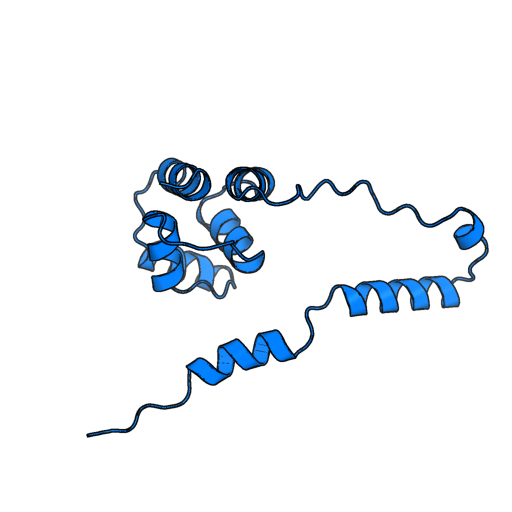 -26.056 1.00 89.69 84 PRO A CA 1
ATOM 628 C C . PRO A 1 84 ? 12.887 -5.542 -27.356 1.00 89.69 84 PRO A C 1
ATOM 630 O O . PRO A 1 84 ? 12.400 -6.682 -27.369 1.00 89.69 84 PRO A O 1
ATOM 633 N N . PRO A 1 85 ? 12.868 -4.763 -28.457 1.00 89.81 85 PRO A N 1
ATOM 634 C CA . PRO A 1 85 ? 12.171 -5.131 -29.695 1.00 89.81 85 PRO A CA 1
ATOM 635 C C . PRO A 1 85 ? 12.535 -6.521 -30.238 1.00 89.81 85 PRO A C 1
ATOM 637 O O . PRO A 1 85 ? 11.692 -7.222 -30.804 1.00 89.81 85 PRO A O 1
ATOM 640 N N . GLU A 1 86 ? 13.772 -6.967 -30.029 1.00 92.00 86 GLU A N 1
ATOM 641 C CA . GLU A 1 86 ? 14.292 -8.274 -30.432 1.00 92.00 86 GLU A CA 1
ATOM 642 C C . GLU A 1 86 ? 13.552 -9.440 -29.762 1.00 92.00 86 GLU A C 1
ATOM 644 O O . GLU A 1 86 ? 13.460 -10.522 -30.348 1.00 92.00 86 GLU A O 1
ATOM 649 N N . ALA A 1 87 ? 12.950 -9.224 -28.586 1.00 90.38 87 ALA A N 1
ATOM 650 C CA . ALA A 1 87 ? 12.137 -10.219 -27.889 1.00 90.38 87 ALA A CA 1
ATOM 651 C C . ALA A 1 87 ? 10.901 -10.650 -28.701 1.00 90.38 87 ALA A C 1
ATOM 653 O O . ALA A 1 87 ? 10.351 -11.732 -28.480 1.00 90.38 87 ALA A O 1
ATOM 654 N N . SER A 1 88 ? 10.488 -9.853 -29.696 1.00 88.56 88 SER A N 1
ATOM 655 C CA . SER A 1 88 ? 9.446 -10.229 -30.658 1.00 88.56 88 SER A CA 1
ATOM 656 C C . SER A 1 88 ? 9.760 -11.538 -31.396 1.00 88.56 88 SER A C 1
ATOM 658 O O . SER A 1 88 ? 8.839 -12.308 -31.679 1.00 88.56 88 SER A O 1
ATOM 660 N N . ARG A 1 89 ? 11.049 -11.836 -31.620 1.00 95.81 89 ARG A N 1
ATOM 661 C CA . ARG A 1 89 ? 11.543 -13.033 -32.321 1.00 95.81 89 ARG A CA 1
ATOM 662 C C . ARG A 1 89 ? 11.474 -14.307 -31.480 1.00 95.81 89 ARG A C 1
ATOM 664 O O . ARG A 1 89 ? 11.661 -15.397 -32.018 1.00 95.81 89 ARG A O 1
ATOM 671 N N . LEU A 1 90 ? 11.217 -14.198 -30.174 1.00 94.62 90 LEU A N 1
ATOM 672 C CA . LEU A 1 90 ? 11.119 -15.362 -29.301 1.00 94.62 90 LEU A CA 1
ATOM 673 C C . LEU A 1 90 ? 9.914 -16.225 -29.682 1.00 94.62 90 LEU A C 1
ATOM 675 O O . LEU A 1 90 ? 8.772 -15.756 -29.752 1.00 94.62 90 LEU A O 1
ATOM 679 N N . SER A 1 91 ? 10.172 -17.522 -29.841 1.00 96.12 91 SER A N 1
ATOM 680 C CA . SER A 1 91 ? 9.129 -18.538 -29.951 1.00 96.12 91 SER A CA 1
ATOM 681 C C . SER A 1 91 ? 8.279 -18.591 -28.677 1.00 96.12 91 SER A C 1
ATOM 683 O O . SER A 1 91 ? 8.709 -18.188 -27.593 1.00 96.12 91 SER A O 1
ATOM 685 N N . ARG A 1 92 ? 7.078 -19.177 -28.771 1.00 93.94 92 ARG A N 1
ATOM 686 C CA . ARG A 1 92 ? 6.185 -19.363 -27.611 1.00 93.94 92 ARG A CA 1
ATOM 687 C C . ARG A 1 92 ? 6.876 -20.061 -26.433 1.00 93.94 92 ARG A C 1
ATOM 689 O O . ARG A 1 92 ? 6.677 -19.665 -25.289 1.00 93.94 92 ARG A O 1
ATOM 696 N N . ARG A 1 93 ? 7.710 -21.073 -26.706 1.00 95.19 93 ARG A N 1
ATOM 697 C CA . ARG A 1 93 ? 8.449 -21.814 -25.669 1.00 95.19 93 ARG A CA 1
ATOM 698 C C . ARG A 1 93 ? 9.489 -20.938 -24.969 1.00 95.19 93 ARG A C 1
ATOM 700 O O . ARG A 1 93 ? 9.626 -21.029 -23.755 1.00 95.19 93 ARG A O 1
ATOM 707 N N . GLN A 1 94 ? 10.193 -20.092 -25.717 1.00 96.50 94 GLN A N 1
ATOM 708 C CA . GLN A 1 94 ? 11.194 -19.183 -25.155 1.00 96.50 94 GLN A CA 1
ATOM 709 C C . GLN A 1 94 ? 10.549 -18.064 -24.336 1.00 96.50 94 GLN A C 1
ATOM 711 O O . GLN A 1 94 ? 11.030 -17.774 -23.249 1.00 96.50 94 GLN A O 1
ATOM 716 N N . ARG A 1 95 ? 9.428 -17.496 -24.804 1.00 94.00 95 ARG A N 1
ATOM 717 C CA . ARG A 1 95 ? 8.653 -16.507 -24.033 1.00 94.00 95 ARG A CA 1
ATOM 718 C C . ARG A 1 95 ? 8.235 -17.069 -22.680 1.00 94.00 95 ARG A C 1
ATOM 720 O O . ARG A 1 95 ? 8.529 -16.470 -21.658 1.00 94.00 95 ARG A O 1
ATOM 727 N N . ARG A 1 96 ? 7.678 -18.284 -22.678 1.00 93.06 96 ARG A N 1
ATOM 728 C CA . ARG A 1 96 ? 7.313 -18.972 -21.437 1.00 93.06 96 ARG A CA 1
ATOM 729 C C . ARG A 1 96 ? 8.510 -19.145 -20.499 1.00 93.06 96 ARG A C 1
ATOM 731 O O . ARG A 1 96 ? 8.364 -18.930 -19.308 1.00 93.06 96 ARG A O 1
ATOM 738 N N . ALA A 1 97 ? 9.681 -19.511 -21.020 1.00 95.62 97 ALA A N 1
ATOM 739 C CA . ALA A 1 97 ? 10.884 -19.651 -20.199 1.00 95.62 97 ALA A CA 1
ATOM 740 C C . ALA A 1 97 ? 11.326 -18.319 -19.567 1.00 95.62 97 ALA A C 1
ATOM 742 O O . ALA A 1 97 ? 11.682 -18.299 -18.393 1.00 95.62 97 ALA A O 1
ATOM 743 N N . VAL A 1 98 ? 11.268 -17.215 -20.318 1.00 93.69 98 VAL A N 1
ATOM 744 C CA . VAL A 1 98 ? 11.553 -15.869 -19.794 1.00 93.69 98 VAL A CA 1
ATOM 745 C C . VAL A 1 98 ? 10.558 -15.493 -18.697 1.00 93.69 98 VAL A C 1
ATOM 747 O O . VAL A 1 98 ? 10.978 -15.040 -17.636 1.00 93.69 98 VAL A O 1
ATOM 750 N N . ASP A 1 99 ? 9.266 -15.753 -18.904 1.00 91.44 99 ASP A N 1
ATOM 751 C CA . ASP A 1 99 ? 8.236 -15.482 -17.897 1.00 91.44 99 ASP A CA 1
ATOM 752 C C . ASP A 1 99 ? 8.486 -16.265 -16.600 1.00 91.44 99 ASP A C 1
ATOM 754 O O . ASP A 1 99 ? 8.336 -15.711 -15.512 1.00 91.44 99 ASP A O 1
ATOM 758 N N . GLU A 1 100 ? 8.899 -17.536 -16.687 1.00 93.44 100 GLU A N 1
ATOM 759 C CA . GLU A 1 100 ? 9.246 -18.319 -15.492 1.00 93.44 100 GLU A CA 1
ATOM 760 C C . GLU A 1 100 ? 10.471 -17.752 -14.762 1.00 93.44 100 GLU A C 1
ATOM 762 O O . GLU A 1 100 ? 10.480 -17.720 -13.534 1.00 93.44 100 GLU A O 1
ATOM 767 N N . ILE A 1 101 ? 11.487 -17.269 -15.485 1.00 91.69 101 ILE A N 1
ATOM 768 C CA . ILE A 1 101 ? 12.661 -16.626 -14.871 1.00 91.69 101 ILE A CA 1
ATOM 769 C C . ILE A 1 101 ? 12.240 -15.355 -14.132 1.00 91.69 101 ILE A C 1
ATOM 771 O O . ILE A 1 101 ? 12.632 -15.161 -12.984 1.00 91.69 101 ILE A O 1
ATOM 775 N N . ILE A 1 102 ? 11.415 -14.513 -14.762 1.00 89.44 102 ILE A N 1
ATOM 776 C CA . ILE A 1 102 ? 10.891 -13.296 -14.133 1.00 89.44 102 ILE A CA 1
ATOM 777 C C . ILE A 1 102 ? 10.110 -13.660 -12.866 1.00 89.44 102 ILE A C 1
ATOM 779 O O . ILE A 1 102 ? 10.357 -13.080 -11.812 1.00 89.44 102 ILE A O 1
ATOM 783 N N . ARG A 1 103 ? 9.218 -14.660 -12.924 1.00 85.56 103 ARG A N 1
ATOM 784 C CA . ARG A 1 103 ? 8.484 -15.126 -11.734 1.00 85.56 103 ARG A CA 1
ATOM 785 C C . ARG A 1 103 ? 9.416 -15.630 -10.639 1.00 85.56 103 ARG A C 1
ATOM 787 O O . ARG A 1 103 ? 9.209 -15.285 -9.483 1.00 85.56 103 ARG A O 1
ATOM 794 N N . ALA A 1 104 ? 10.448 -16.393 -10.993 1.00 86.44 104 ALA A N 1
ATOM 795 C CA . ALA A 1 104 ? 11.428 -16.894 -10.034 1.00 86.44 104 ALA A CA 1
ATOM 796 C C . ALA A 1 104 ? 12.239 -15.767 -9.372 1.00 86.44 104 ALA A C 1
ATOM 798 O O . ALA A 1 104 ? 12.597 -15.887 -8.207 1.00 86.44 104 ALA A O 1
ATOM 799 N N . MET A 1 105 ? 12.510 -14.670 -10.088 1.00 82.25 105 MET A N 1
ATOM 800 C CA . MET A 1 105 ? 13.164 -13.482 -9.523 1.00 82.25 105 MET A CA 1
ATOM 801 C C . MET A 1 105 ? 12.243 -12.679 -8.596 1.00 82.25 105 MET A C 1
ATOM 803 O O . MET A 1 105 ? 12.730 -12.024 -7.678 1.00 82.25 105 MET A O 1
ATOM 807 N N . LEU A 1 106 ? 10.930 -12.708 -8.843 1.00 77.88 106 LEU A N 1
ATOM 808 C CA . LEU A 1 106 ? 9.931 -11.988 -8.049 1.00 77.88 106 LEU A CA 1
ATOM 809 C C . LEU A 1 106 ? 9.444 -12.767 -6.820 1.00 77.88 106 LEU A C 1
ATOM 811 O O . LEU A 1 106 ? 8.918 -12.148 -5.898 1.00 77.88 106 LEU A O 1
ATOM 815 N N . ASP A 1 107 ? 9.591 -14.094 -6.789 1.00 77.75 107 ASP A N 1
ATOM 816 C CA . ASP A 1 107 ? 9.263 -14.889 -5.604 1.00 77.75 107 ASP A CA 1
ATOM 817 C C . ASP A 1 107 ? 10.346 -14.652 -4.534 1.00 77.75 107 ASP A C 1
ATOM 819 O O . ASP A 1 107 ? 11.513 -15.003 -4.748 1.00 77.75 107 ASP A O 1
ATOM 823 N N . PRO A 1 108 ? 10.024 -14.036 -3.381 1.00 55.84 108 PRO A N 1
ATOM 824 C CA . PRO A 1 108 ? 10.992 -13.884 -2.309 1.00 55.84 108 PRO A CA 1
ATOM 825 C C . PRO A 1 108 ? 11.429 -15.282 -1.867 1.00 55.84 108 PRO A C 1
ATOM 827 O O . PRO A 1 108 ? 10.621 -16.080 -1.387 1.00 55.84 108 PRO A O 1
ATOM 830 N N . ALA A 1 109 ? 12.716 -15.581 -2.061 1.00 50.53 109 ALA A N 1
ATOM 831 C CA . ALA A 1 109 ? 13.316 -16.883 -1.799 1.00 50.53 109 ALA A CA 1
ATOM 832 C C . ALA A 1 109 ? 12.820 -17.519 -0.474 1.00 50.53 109 ALA A C 1
ATOM 834 O O . ALA A 1 109 ? 12.580 -16.808 0.511 1.00 50.53 109 ALA A O 1
ATOM 835 N N . PRO A 1 110 ? 12.739 -18.863 -0.380 1.00 50.81 110 PRO A N 1
ATOM 836 C CA . PRO A 1 110 ? 12.164 -19.588 0.765 1.00 50.81 110 PRO A CA 1
ATOM 837 C C . PRO A 1 110 ? 12.813 -19.312 2.141 1.00 50.81 110 PRO A C 1
ATOM 839 O O . PRO A 1 110 ? 12.293 -19.769 3.161 1.00 50.81 110 PRO A O 1
ATOM 842 N N . GLY A 1 111 ? 13.895 -18.529 2.209 1.00 44.19 111 GLY A N 1
ATOM 843 C CA . GLY A 1 111 ? 14.503 -18.048 3.453 1.00 44.19 111 GLY A CA 1
ATOM 844 C C . GLY A 1 111 ? 13.646 -17.043 4.238 1.00 44.19 111 GLY A C 1
ATOM 845 O O . GLY A 1 111 ? 13.659 -17.079 5.468 1.00 44.19 111 GLY A O 1
ATOM 846 N N . ALA A 1 112 ? 12.831 -16.213 3.572 1.00 47.19 112 ALA A N 1
ATOM 84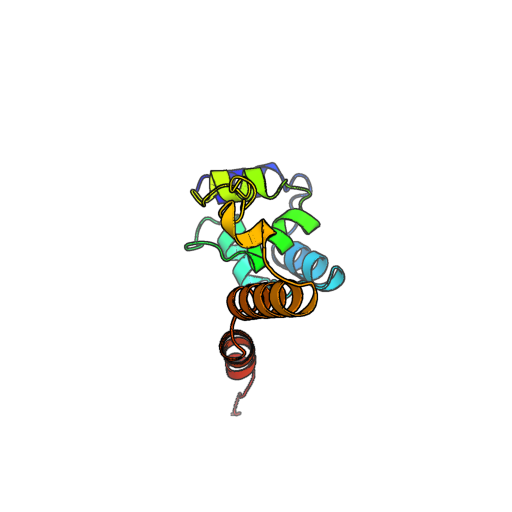7 C CA . ALA A 1 112 ? 11.977 -15.232 4.259 1.00 47.19 112 ALA A CA 1
ATOM 848 C C . ALA A 1 112 ? 10.862 -15.901 5.090 1.00 47.19 112 ALA A C 1
ATOM 850 O O . ALA A 1 112 ? 10.502 -15.426 6.166 1.00 47.19 112 ALA A O 1
ATOM 851 N N . ARG A 1 113 ? 10.369 -17.070 4.647 1.00 48.97 113 ARG A N 1
ATOM 852 C CA . ARG A 1 113 ? 9.354 -17.857 5.375 1.00 48.97 113 ARG A CA 1
ATOM 853 C C . ARG A 1 113 ? 9.936 -18.622 6.572 1.00 48.97 113 ARG A C 1
ATOM 855 O O . ARG A 1 113 ? 9.203 -18.924 7.509 1.00 48.97 113 ARG A O 1
ATOM 862 N N . GLN A 1 114 ? 11.236 -18.936 6.562 1.00 45.84 114 GLN A N 1
ATOM 863 C CA . GLN A 1 114 ? 11.913 -19.633 7.667 1.00 45.84 114 GLN A CA 1
ATOM 864 C C . GLN A 1 114 ? 12.272 -18.703 8.833 1.00 45.84 114 GLN A C 1
ATOM 866 O O . GLN A 1 114 ? 12.200 -19.137 9.982 1.00 45.84 114 GLN A O 1
ATOM 871 N N . ALA A 1 115 ? 12.581 -17.429 8.567 1.00 48.41 115 ALA A N 1
ATOM 872 C CA . ALA A 1 115 ? 12.830 -16.439 9.618 1.00 48.41 115 ALA A CA 1
ATOM 873 C C . ALA A 1 115 ? 11.584 -16.185 10.489 1.00 48.41 115 ALA A C 1
ATOM 875 O O . ALA A 1 115 ? 11.704 -16.079 11.705 1.00 48.41 115 ALA A O 1
ATOM 876 N N . ALA A 1 116 ? 10.385 -16.199 9.893 1.00 51.91 116 ALA A N 1
ATOM 877 C CA . ALA A 1 116 ? 9.124 -16.082 10.629 1.00 51.91 116 ALA A CA 1
ATOM 878 C C . ALA A 1 116 ? 8.830 -17.301 11.528 1.00 51.91 116 ALA A C 1
ATOM 880 O O . ALA A 1 116 ? 8.251 -17.146 12.594 1.00 51.91 116 ALA A O 1
ATOM 881 N N . ARG A 1 117 ? 9.271 -18.508 11.139 1.00 50.25 117 ARG A N 1
ATOM 882 C CA . ARG A 1 117 ? 9.035 -19.746 11.910 1.00 50.25 117 ARG A CA 1
ATOM 883 C C . ARG A 1 117 ? 10.066 -20.007 13.009 1.00 50.25 117 ARG A C 1
ATOM 885 O O . ARG A 1 117 ? 9.770 -20.733 13.949 1.00 50.25 117 ARG A O 1
ATOM 892 N N . ARG A 1 118 ? 11.270 -19.431 12.918 1.00 48.44 118 ARG A N 1
ATOM 893 C CA . ARG A 1 118 ? 12.300 -19.553 13.971 1.00 48.44 118 ARG A CA 1
ATOM 894 C C . ARG A 1 118 ? 12.070 -18.634 15.176 1.00 48.44 118 ARG A C 1
ATOM 896 O O . ARG A 1 118 ? 12.787 -18.773 16.155 1.00 48.44 118 ARG A O 1
ATOM 903 N N . GLY A 1 119 ? 11.087 -17.733 15.121 1.00 47.81 119 GLY A N 1
ATOM 904 C CA . GLY A 1 119 ? 10.662 -16.929 16.273 1.00 47.81 119 GLY A CA 1
ATOM 905 C C . GLY A 1 119 ? 9.603 -17.594 17.165 1.00 47.81 119 GLY A C 1
ATOM 906 O O . GLY A 1 119 ? 9.264 -17.020 18.193 1.00 47.81 119 GLY A O 1
ATOM 907 N N . GLU A 1 120 ? 9.073 -18.766 16.784 1.00 53.84 120 GLU A N 1
ATOM 908 C CA . GLU A 1 120 ? 7.947 -19.437 17.469 1.00 53.84 120 GLU A CA 1
ATOM 909 C C . GLU A 1 120 ? 8.314 -20.747 18.200 1.00 53.84 120 GLU A C 1
ATOM 911 O O . GLU A 1 120 ? 7.453 -21.356 18.827 1.00 53.84 120 GLU A O 1
ATOM 916 N N . ALA A 1 121 ? 9.579 -21.170 18.188 1.00 47.72 121 ALA A N 1
ATOM 917 C CA . ALA A 1 121 ? 10.092 -22.227 19.067 1.00 47.72 121 ALA A CA 1
ATOM 918 C C . ALA A 1 121 ? 11.218 -21.589 19.892 1.00 47.72 121 ALA A C 1
ATOM 920 O O . ALA A 1 121 ? 12.187 -21.120 19.309 1.00 47.72 121 ALA A O 1
ATOM 921 N N . GLU A 1 122 ? 11.148 -21.421 21.210 1.00 46.84 122 GLU A N 1
ATOM 922 C CA . GLU A 1 122 ? 10.709 -22.345 22.256 1.00 46.84 122 GLU A CA 1
ATOM 923 C C . GLU A 1 122 ? 10.708 -21.560 23.590 1.00 46.84 122 GLU A C 1
ATOM 925 O O . GLU A 1 122 ? 11.650 -20.797 23.821 1.00 46.84 122 GLU A O 1
ATOM 930 N N . PRO A 1 123 ? 9.722 -21.712 24.491 1.00 61.38 123 PRO A N 1
ATOM 931 C CA . PRO A 1 123 ? 9.931 -21.434 25.902 1.00 61.38 123 PRO A CA 1
ATOM 932 C C . PRO A 1 123 ? 10.229 -22.747 26.644 1.00 61.38 123 PRO A C 1
ATOM 934 O O . PRO A 1 123 ? 9.406 -23.663 26.609 1.00 61.38 123 PRO A O 1
ATOM 937 N N . PRO A 1 124 ? 11.325 -22.831 27.408 1.00 52.62 124 PRO A N 1
ATOM 938 C CA . PRO A 1 124 ? 11.321 -23.510 28.692 1.00 52.62 124 PRO A CA 1
ATOM 939 C C . PRO A 1 124 ? 11.248 -22.406 29.766 1.00 52.62 124 PRO A C 1
ATOM 941 O O . PRO A 1 124 ? 11.957 -21.409 29.694 1.00 52.62 124 PRO A O 1
ATOM 944 N N . GLY A 1 125 ? 10.311 -22.415 30.705 1.00 60.00 125 GLY A N 1
ATOM 945 C CA . GLY A 1 125 ? 9.952 -23.566 31.515 1.00 60.00 125 GLY A CA 1
ATOM 946 C C . GLY A 1 125 ? 10.764 -23.473 32.804 1.00 60.00 125 GLY A C 1
ATOM 947 O O . GLY A 1 125 ? 11.907 -23.913 32.805 1.00 60.00 125 GLY A O 1
ATOM 948 N N . GLU A 1 126 ? 10.112 -22.902 33.826 1.00 43.72 126 GLU A N 1
ATOM 949 C CA . GLU A 1 126 ? 10.496 -22.752 35.251 1.00 43.72 126 GLU A CA 1
ATOM 950 C C . GLU A 1 126 ? 11.439 -21.603 35.650 1.00 43.72 126 GLU A C 1
ATOM 952 O O . GLU A 1 126 ? 12.630 -21.586 35.275 1.00 43.72 126 GLU A O 1
#

Secondary structure (DSSP, 8-state):
--HHHHHHHHH-TT---HHHHHHHHHHTT----HHHHHHHHHT---SPPHHHHHHHHHHHT--HHHHHHHTTPPPS-PPP----GGGGG--HHHHHHHHHHHHHHHS--THHHHHHHTTS------

Foldseek 3Di:
DALLLVVLLVLPPVVQQLVRLCVQLVVVVANDDSVNSVCSNVVNDDQDDPSVLVSSCVRSVDDSQSNCVSSVHDGPPDPPDDDDPCCVVDDPVRVVVVVVVVVVVVPPPPVVVVVVVVVPDDDDDD

Sequence (126 aa):
MSALSELISTANTEQLSARSISRAAQLRGHTLNHDTAARYLRGAHGTPDEATLRALSDVLDIPMSRLRAAAELPSESTEPYTPPPEASRLSRRQRRAVDEIIRAMLDPAPGARQAARRGEAEPPGE